Protein AF-A0A3D4MJE8-F1 (afdb_monomer_lite)

Sequence (72 aa):
MIKRNIEGIFENTIKHYPIALLIGPRAIGKYTLLYNAFVNKGYFYVSLDDSLELSAAIIDPKTFLEMHLLPL

pLDDT: mean 88.62, std 6.95, range [57.44, 97.38]

Secondary structure (DSSP, 8-state):
-PPPTHHHHHHHHHHHSS-------TTS-HHHHHHHHTGGGT-----TTSHHHHHHHHH-HHHHHHHS-S--

Radius of gyration: 13.06 Å; chains: 1; bounding box: 29×26×31 Å

Foldseek 3Di:
DDDDPCLVVQVVVVVVDVDDDDDDDPPPCPVVSCVPPPVVVVDDDDDCVDVVLVCCCPVPVPVSCVVDDPPD

Structure (mmCIF, N/CA/C/O backbone):
data_AF-A0A3D4MJE8-F1
#
_entry.id   AF-A0A3D4MJE8-F1
#
loop_
_atom_site.group_PDB
_atom_site.id
_atom_site.type_symbol
_atom_site.label_atom_id
_atom_site.label_alt_id
_atom_site.label_comp_id
_atom_site.label_asym_id
_atom_site.label_entity_id
_atom_site.label_seq_id
_atom_site.pdbx_PDB_ins_code
_atom_site.Cartn_x
_atom_site.Cartn_y
_atom_site.Cartn_z
_atom_site.occupancy
_atom_site.B_iso_or_equiv
_atom_site.auth_seq_id
_atom_site.auth_comp_id
_atom_site.auth_asym_id
_atom_site.auth_atom_id
_atom_site.pdbx_PDB_model_num
ATOM 1 N N . MET A 1 1 ? -7.458 6.579 18.139 1.00 63.88 1 MET A N 1
ATOM 2 C CA . MET A 1 1 ? -7.210 6.741 16.687 1.00 63.88 1 MET A CA 1
ATOM 3 C C . MET A 1 1 ? -8.480 7.297 16.053 1.00 63.88 1 MET A C 1
ATOM 5 O O . MET A 1 1 ? -9.554 6.872 16.458 1.00 63.88 1 MET A O 1
ATOM 9 N N . ILE A 1 2 ? -8.384 8.287 15.159 1.00 78.94 2 ILE A N 1
ATOM 10 C CA . ILE A 1 2 ? -9.563 8.908 14.526 1.00 78.94 2 ILE A CA 1
ATOM 11 C C . ILE A 1 2 ? -10.023 8.011 13.377 1.00 78.94 2 ILE A C 1
ATOM 13 O O . ILE A 1 2 ? -9.240 7.766 12.463 1.00 78.94 2 ILE A O 1
ATOM 17 N N . LYS A 1 3 ? -11.278 7.552 13.425 1.00 80.00 3 LYS A N 1
ATOM 18 C CA . LYS A 1 3 ? -11.894 6.767 12.350 1.00 80.00 3 LYS A CA 1
ATOM 19 C C . LYS A 1 3 ? -12.161 7.675 11.152 1.00 80.00 3 LYS A C 1
ATOM 21 O O . LYS A 1 3 ? -12.920 8.636 11.273 1.00 80.00 3 LYS A O 1
ATOM 26 N N . ARG A 1 4 ? -11.539 7.401 10.004 1.00 86.06 4 ARG A N 1
ATOM 27 C CA . ARG A 1 4 ? -11.774 8.172 8.774 1.00 86.06 4 ARG A CA 1
ATOM 28 C C . ARG A 1 4 ? -12.957 7.618 7.993 1.00 86.06 4 ARG A C 1
ATOM 30 O O . ARG A 1 4 ? -13.086 6.411 7.827 1.00 86.06 4 ARG A O 1
ATOM 37 N N . ASN A 1 5 ? -13.762 8.506 7.409 1.00 88.94 5 ASN A N 1
ATOM 38 C CA . ASN A 1 5 ? -14.926 8.112 6.604 1.00 88.94 5 ASN A CA 1
ATOM 39 C C . ASN A 1 5 ? -14.563 7.200 5.418 1.00 88.94 5 ASN A C 1
ATOM 41 O O . ASN A 1 5 ? -15.346 6.330 5.051 1.00 88.94 5 ASN A O 1
ATOM 45 N N . ILE A 1 6 ? -13.365 7.365 4.845 1.00 91.06 6 ILE A N 1
ATOM 46 C CA . ILE A 1 6 ? -12.889 6.555 3.715 1.00 91.06 6 ILE A CA 1
ATOM 47 C C . ILE A 1 6 ? -12.532 5.110 4.101 1.00 91.06 6 ILE A C 1
ATOM 49 O O . ILE A 1 6 ? -12.446 4.267 3.215 1.00 91.06 6 ILE A O 1
ATOM 53 N N . GLU A 1 7 ? -12.354 4.787 5.389 1.00 89.62 7 GLU A N 1
ATOM 54 C CA . GLU A 1 7 ? -11.912 3.450 5.827 1.00 89.62 7 GLU A CA 1
ATOM 55 C C . GLU A 1 7 ? -12.835 2.336 5.346 1.00 89.62 7 GLU A C 1
ATOM 57 O O . GLU A 1 7 ? -12.350 1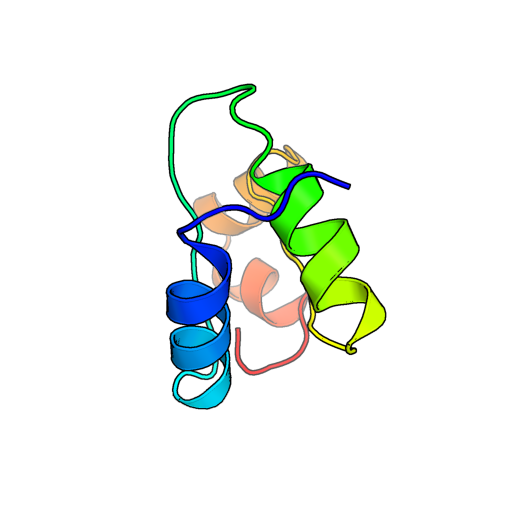.347 4.809 1.00 89.62 7 GLU A O 1
ATOM 62 N N . GLY A 1 8 ? -14.154 2.507 5.486 1.00 90.69 8 GLY A N 1
ATOM 63 C CA . GLY A 1 8 ? -15.118 1.484 5.068 1.00 90.69 8 GLY A CA 1
ATOM 64 C C . GLY A 1 8 ? -15.126 1.268 3.554 1.00 90.69 8 GLY A C 1
ATOM 65 O O . GLY A 1 8 ? -15.212 0.134 3.092 1.00 90.69 8 GLY A O 1
ATOM 66 N N . ILE A 1 9 ? -14.973 2.350 2.783 1.00 92.56 9 ILE A N 1
ATOM 67 C CA . ILE A 1 9 ? -14.866 2.277 1.321 1.00 92.56 9 ILE A CA 1
ATOM 68 C C . ILE A 1 9 ? -13.577 1.546 0.943 1.00 92.56 9 ILE A C 1
ATOM 70 O O . ILE A 1 9 ? -13.618 0.611 0.153 1.00 92.56 9 ILE A O 1
ATOM 74 N N . PHE A 1 10 ? -12.447 1.926 1.543 1.00 92.44 10 PHE A N 1
ATOM 75 C CA . PHE A 1 10 ? -11.148 1.338 1.228 1.00 92.44 10 PHE A CA 1
ATOM 76 C C . PHE A 1 10 ? -11.063 -0.139 1.635 1.00 92.44 10 PHE A C 1
ATOM 78 O O . PHE A 1 10 ? -10.545 -0.958 0.881 1.00 92.44 10 PHE A O 1
ATOM 85 N N . GLU A 1 11 ? -11.632 -0.501 2.787 1.00 91.06 11 GLU A N 1
ATOM 86 C CA . GLU A 1 11 ? -11.736 -1.893 3.229 1.00 91.06 11 GLU A CA 1
ATOM 87 C C . GLU A 1 11 ? -12.615 -2.728 2.297 1.00 91.06 11 GLU A C 1
ATOM 89 O O . GLU A 1 11 ? -12.310 -3.893 2.053 1.00 91.06 11 GLU A O 1
ATOM 94 N N . ASN A 1 12 ? -13.682 -2.152 1.742 1.00 92.75 12 ASN A N 1
ATOM 95 C CA . ASN A 1 12 ? -14.467 -2.842 0.729 1.00 92.75 12 ASN A CA 1
ATOM 96 C C . ASN A 1 12 ? -13.683 -2.998 -0.583 1.00 92.75 12 ASN A C 1
ATOM 98 O O . ASN A 1 12 ? -13.699 -4.075 -1.170 1.00 92.75 12 ASN A O 1
ATOM 102 N N . THR A 1 13 ? -12.959 -1.967 -1.021 1.00 93.50 13 THR A N 1
ATOM 103 C CA . THR A 1 13 ? -12.133 -2.011 -2.238 1.00 93.50 13 THR A CA 1
ATOM 104 C C . THR A 1 13 ? -11.068 -3.103 -2.150 1.00 93.50 13 THR A C 1
ATOM 106 O O . THR A 1 13 ? -11.016 -3.973 -3.013 1.00 93.50 13 THR A O 1
ATOM 109 N N . ILE A 1 14 ? -10.263 -3.128 -1.086 1.00 90.75 14 ILE A N 1
ATOM 110 C CA . ILE A 1 14 ? -9.140 -4.073 -0.969 1.00 90.75 14 ILE A CA 1
ATOM 111 C C . ILE A 1 14 ? -9.583 -5.540 -0.807 1.00 90.75 14 ILE A C 1
ATOM 113 O O . ILE A 1 14 ? -8.803 -6.451 -1.045 1.00 90.75 14 ILE A O 1
ATOM 117 N N . LYS A 1 15 ? -10.846 -5.787 -0.428 1.00 90.69 15 LYS A N 1
ATOM 118 C CA . LYS A 1 15 ? -11.437 -7.138 -0.396 1.00 90.69 15 LYS A CA 1
ATOM 119 C C . LYS A 1 15 ? -11.812 -7.671 -1.779 1.00 90.69 15 LYS A C 1
ATOM 121 O O . LYS A 1 15 ? -11.897 -8.882 -1.946 1.00 90.69 15 LYS A O 1
ATOM 126 N N . HIS A 1 16 ? -12.093 -6.785 -2.734 1.00 93.12 16 HIS A N 1
ATOM 127 C CA . HIS A 1 16 ? -12.584 -7.158 -4.066 1.00 93.12 16 HIS A CA 1
ATOM 128 C C . HIS A 1 16 ? -11.515 -7.037 -5.151 1.00 93.12 16 HIS A C 1
ATOM 130 O O . HIS A 1 16 ? -11.634 -7.681 -6.191 1.00 93.12 16 HIS A O 1
ATOM 136 N N . TYR A 1 17 ? -10.487 -6.223 -4.918 1.00 91.81 17 TYR A N 1
ATOM 137 C CA . TYR A 1 17 ? -9.414 -5.990 -5.872 1.00 91.81 17 TYR A CA 1
ATOM 138 C C . TYR A 1 17 ? -8.078 -6.459 -5.300 1.00 91.81 17 TYR A C 1
ATOM 140 O O . TYR A 1 17 ? -7.810 -6.206 -4.126 1.00 91.81 17 TYR A O 1
ATOM 148 N N . PRO A 1 18 ? -7.220 -7.087 -6.126 1.00 87.88 18 PRO A N 1
ATOM 149 C CA . PRO A 1 18 ? -5.894 -7.527 -5.695 1.00 87.88 18 PRO A CA 1
ATOM 150 C C . PRO A 1 18 ? -5.027 -6.361 -5.201 1.00 87.88 18 PRO A C 1
ATOM 152 O O . PRO A 1 18 ? -4.220 -6.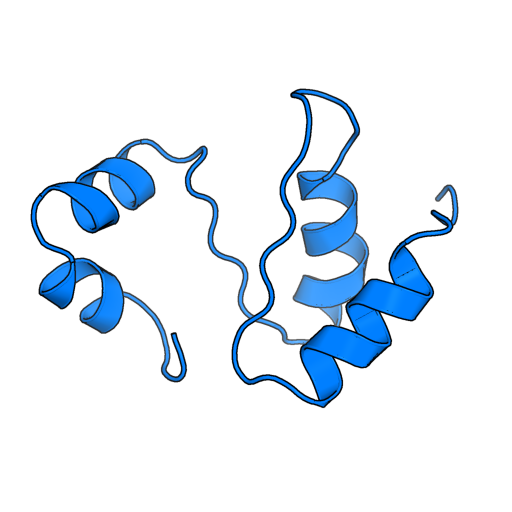530 -4.294 1.00 87.88 18 PRO A O 1
ATOM 155 N N . ILE A 1 19 ? -5.228 -5.174 -5.781 1.00 90.00 19 ILE A N 1
ATOM 156 C CA . ILE A 1 19 ? -4.458 -3.962 -5.510 1.00 90.00 19 ILE A CA 1
ATOM 157 C C . ILE A 1 19 ? -5.437 -2.804 -5.317 1.00 90.00 19 ILE A C 1
ATOM 159 O O . ILE A 1 19 ? -6.374 -2.631 -6.099 1.00 90.00 19 ILE A O 1
ATOM 163 N N . ALA A 1 20 ? -5.203 -1.984 -4.294 1.00 92.19 20 ALA A N 1
ATOM 164 C CA . ALA A 1 20 ? -5.962 -0.767 -4.033 1.00 92.19 20 ALA A CA 1
ATOM 165 C C . ALA A 1 20 ? -5.010 0.410 -3.794 1.00 92.19 20 ALA A C 1
ATOM 167 O O . ALA A 1 20 ? -4.104 0.333 -2.966 1.00 92.19 20 ALA A O 1
ATOM 168 N N . LEU A 1 21 ? -5.241 1.523 -4.492 1.00 92.44 21 LEU A N 1
ATOM 169 C CA . LEU A 1 21 ? -4.412 2.723 -4.403 1.00 92.44 21 LEU A CA 1
ATOM 170 C C . LEU A 1 21 ? -5.131 3.830 -3.619 1.00 92.44 21 LEU A C 1
ATOM 172 O O . LEU A 1 21 ? -6.274 4.173 -3.920 1.00 92.44 21 LEU A O 1
ATOM 176 N N . LEU A 1 22 ? -4.443 4.432 -2.643 1.00 92.06 22 LEU A N 1
ATOM 177 C CA . LEU A 1 22 ? -4.925 5.607 -1.910 1.00 92.06 22 LEU A CA 1
ATOM 178 C C . LEU A 1 22 ? -4.106 6.849 -2.277 1.00 92.06 22 LEU A C 1
ATOM 180 O O . LEU A 1 22 ? -2.980 7.024 -1.811 1.00 92.06 22 LEU A O 1
ATOM 184 N N . ILE A 1 23 ? -4.703 7.753 -3.050 1.00 91.69 23 ILE A N 1
ATOM 185 C CA . ILE A 1 23 ? -4.098 9.039 -3.427 1.00 91.69 23 ILE A CA 1
ATOM 186 C C . ILE A 1 23 ? -4.731 10.217 -2.681 1.00 91.69 23 ILE A C 1
ATOM 188 O O . ILE A 1 23 ? -5.830 10.125 -2.139 1.00 91.69 23 ILE A O 1
ATOM 192 N N . GLY A 1 24 ? -4.025 11.347 -2.646 1.00 90.69 24 GLY A N 1
ATOM 193 C CA . GLY A 1 24 ? -4.528 12.604 -2.088 1.00 90.69 24 GLY A CA 1
ATOM 194 C C . GLY A 1 24 ? -3.406 13.547 -1.639 1.00 90.69 24 GLY A C 1
ATOM 195 O O . GLY A 1 24 ? -2.234 13.159 -1.678 1.00 90.69 24 GLY A O 1
ATOM 196 N N . PRO A 1 25 ? -3.735 14.765 -1.169 1.00 91.25 25 PRO A N 1
ATOM 197 C CA . PRO A 1 25 ? -2.751 15.756 -0.725 1.00 91.25 25 PRO A CA 1
ATOM 198 C C . PRO A 1 25 ? -1.745 15.242 0.321 1.00 91.25 25 PRO A C 1
ATOM 200 O O . PRO A 1 25 ? -2.017 14.300 1.078 1.00 91.25 25 PRO A O 1
ATOM 203 N N . ARG A 1 26 ? -0.553 15.851 0.376 1.00 87.38 26 ARG A N 1
ATOM 204 C CA . ARG A 1 26 ? 0.456 15.553 1.413 1.00 87.38 26 ARG A CA 1
ATOM 205 C C . ARG A 1 26 ? -0.097 15.869 2.812 1.00 87.38 26 ARG A C 1
ATOM 207 O O . ARG A 1 26 ? -0.971 16.713 2.962 1.00 87.38 26 ARG A O 1
ATOM 214 N N . ALA A 1 27 ? 0.393 15.151 3.824 1.00 87.12 27 ALA A N 1
ATOM 215 C CA . ALA A 1 27 ? 0.061 15.348 5.244 1.00 87.12 27 ALA A CA 1
ATOM 216 C C . ALA A 1 27 ? -1.415 15.160 5.679 1.00 87.12 27 ALA A C 1
ATOM 218 O O . ALA A 1 27 ? -1.736 15.396 6.837 1.00 87.12 27 ALA A O 1
ATOM 219 N N . ILE A 1 28 ? -2.306 14.617 4.837 1.00 90.69 28 ILE A N 1
ATOM 220 C CA . ILE A 1 28 ? -3.680 14.243 5.261 1.00 90.69 28 ILE A CA 1
ATOM 221 C C . ILE A 1 28 ? -3.741 12.909 6.039 1.00 90.69 28 ILE A C 1
ATOM 223 O O . ILE A 1 28 ? -4.806 12.451 6.453 1.00 90.69 28 ILE A O 1
ATOM 227 N N . GLY A 1 29 ? -2.582 12.262 6.213 1.00 89.00 29 GLY A N 1
ATOM 228 C CA . GLY A 1 29 ? -2.402 11.021 6.966 1.00 89.00 29 GLY A CA 1
ATOM 229 C C . GLY A 1 29 ? -2.789 9.737 6.224 1.00 89.00 29 GLY A C 1
ATOM 230 O O . GLY A 1 29 ? -3.238 8.784 6.860 1.00 89.00 29 GLY A O 1
ATOM 231 N N . LYS A 1 30 ? -2.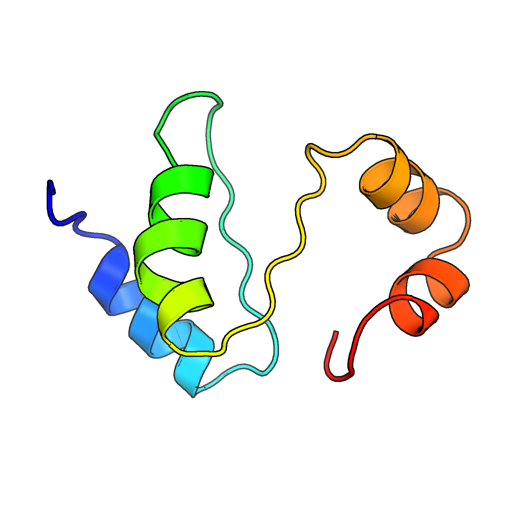590 9.694 4.898 1.00 91.50 30 LYS A N 1
ATOM 232 C CA . LYS A 1 30 ? -2.754 8.485 4.061 1.00 91.50 30 LYS A CA 1
ATOM 233 C C . LYS A 1 30 ? -1.909 7.314 4.575 1.00 91.50 30 LYS A C 1
ATOM 235 O O . LYS A 1 30 ? -2.462 6.258 4.853 1.00 91.50 30 LYS A O 1
ATOM 240 N N . TYR A 1 31 ? -0.611 7.552 4.805 1.00 89.50 31 TYR A N 1
ATOM 241 C CA . TYR A 1 31 ? 0.315 6.581 5.400 1.00 89.50 31 TYR A CA 1
ATOM 242 C C . TYR A 1 31 ? -0.232 6.020 6.716 1.00 89.50 31 TYR A C 1
ATOM 244 O O . TYR A 1 31 ? -0.367 4.815 6.875 1.00 89.50 31 TYR A O 1
ATOM 252 N N . THR A 1 32 ? -0.656 6.904 7.625 1.00 89.62 32 THR A N 1
ATOM 253 C CA . THR A 1 32 ? -1.229 6.508 8.916 1.00 89.62 32 THR A CA 1
ATOM 254 C C . THR A 1 32 ? -2.471 5.631 8.760 1.00 89.62 32 THR A C 1
ATOM 256 O O . THR A 1 32 ? -2.694 4.760 9.593 1.00 89.62 32 THR A O 1
ATOM 259 N N . LEU A 1 33 ? -3.286 5.850 7.718 1.00 89.38 33 LEU A N 1
ATOM 260 C CA . LEU A 1 33 ? -4.443 4.998 7.441 1.00 89.38 33 LEU A CA 1
ATOM 261 C C . LEU A 1 33 ? -3.999 3.594 7.039 1.00 89.38 33 LEU A C 1
ATOM 263 O O . LEU A 1 33 ? -4.409 2.622 7.662 1.00 89.38 33 LEU A O 1
ATOM 267 N N . LEU A 1 34 ? -3.168 3.507 6.000 1.00 89.81 34 LEU A N 1
ATOM 268 C CA . LEU A 1 34 ? -2.777 2.239 5.392 1.00 89.81 34 LEU A CA 1
ATOM 269 C C . LEU A 1 34 ? -1.938 1.399 6.353 1.00 89.81 34 LEU A C 1
ATOM 271 O O . LEU A 1 34 ? -2.248 0.232 6.586 1.00 89.81 34 LEU A O 1
ATOM 275 N N . TYR A 1 35 ? -0.949 2.019 6.992 1.00 87.88 35 TYR A N 1
ATOM 276 C CA . TYR A 1 35 ? -0.062 1.338 7.922 1.00 87.88 35 TYR A CA 1
ATOM 277 C C . TYR A 1 35 ? -0.826 0.792 9.136 1.00 87.88 35 TYR A C 1
ATOM 279 O O . TYR A 1 35 ? -0.786 -0.399 9.427 1.00 87.88 35 TYR A O 1
ATOM 287 N N . ASN A 1 36 ? -1.615 1.628 9.816 1.00 85.50 36 ASN A N 1
ATOM 288 C CA . ASN A 1 36 ? -2.254 1.196 11.060 1.00 85.50 36 ASN A CA 1
ATOM 289 C C . ASN A 1 36 ? -3.467 0.286 10.832 1.00 85.50 36 ASN A C 1
ATOM 291 O O . ASN A 1 36 ? -3.707 -0.610 11.643 1.00 85.50 36 ASN A O 1
ATOM 295 N N . ALA A 1 37 ? -4.249 0.528 9.774 1.00 83.50 37 ALA A N 1
ATOM 296 C CA . ALA A 1 37 ? -5.512 -0.177 9.563 1.00 83.50 37 ALA A CA 1
ATOM 297 C C . ALA A 1 37 ? -5.382 -1.436 8.695 1.00 83.50 37 ALA A C 1
ATOM 299 O O . ALA A 1 37 ? -6.253 -2.302 8.793 1.00 83.50 37 ALA A O 1
ATOM 300 N N . PHE A 1 38 ? -4.332 -1.555 7.870 1.00 86.19 38 PHE A N 1
ATOM 301 C CA . PHE A 1 38 ? -4.220 -2.631 6.879 1.00 86.19 38 PHE A CA 1
ATOM 302 C C . PHE A 1 38 ? -2.933 -3.453 6.993 1.00 86.19 38 PHE A C 1
ATOM 304 O O . PHE A 1 38 ? -3.019 -4.674 6.901 1.00 86.19 38 PHE A O 1
ATOM 311 N N . VAL A 1 39 ? -1.772 -2.863 7.302 1.00 86.44 39 VAL A N 1
ATOM 312 C CA . VAL A 1 39 ? -0.537 -3.665 7.479 1.00 86.44 39 VAL A CA 1
ATOM 313 C C . VAL A 1 39 ? -0.691 -4.662 8.633 1.00 86.44 39 VAL A C 1
ATOM 315 O O . VAL A 1 39 ? -0.404 -5.844 8.477 1.00 86.44 39 VAL A O 1
ATOM 318 N N . ASN A 1 40 ? -1.292 -4.238 9.751 1.00 83.69 40 ASN A N 1
ATOM 319 C CA . ASN A 1 40 ? -1.615 -5.130 10.876 1.00 83.69 40 ASN A CA 1
ATOM 320 C C . ASN A 1 40 ? -2.633 -6.237 10.533 1.00 83.69 40 ASN A C 1
ATOM 322 O O . ASN A 1 40 ? -2.784 -7.187 11.295 1.00 83.69 40 ASN A O 1
ATOM 326 N N . LYS A 1 41 ? -3.352 -6.117 9.409 1.00 86.44 41 LYS A N 1
ATOM 327 C CA . LYS A 1 41 ? -4.287 -7.132 8.897 1.00 86.44 41 LYS A CA 1
ATOM 328 C C . LYS A 1 41 ? -3.639 -8.057 7.853 1.00 86.44 41 LYS A C 1
ATOM 330 O O . LYS A 1 41 ? -4.347 -8.862 7.257 1.00 86.44 41 LYS A O 1
ATOM 335 N N . GLY A 1 42 ? -2.327 -7.946 7.627 1.00 87.12 42 GLY A N 1
ATOM 336 C CA . GLY A 1 42 ? -1.576 -8.785 6.689 1.00 87.12 42 GLY A CA 1
ATOM 337 C C . GLY A 1 42 ? -1.565 -8.287 5.242 1.00 87.12 42 GLY A C 1
ATOM 338 O O . GLY A 1 42 ? -1.134 -9.026 4.363 1.00 87.12 42 GLY A O 1
ATOM 339 N N . TYR A 1 43 ? -2.026 -7.060 4.976 1.00 88.19 43 TYR A N 1
ATOM 340 C CA . TYR A 1 43 ? -1.917 -6.471 3.640 1.00 88.19 43 TYR A CA 1
ATOM 341 C C . TYR A 1 43 ? -0.510 -5.920 3.396 1.00 88.19 43 TYR A C 1
ATOM 343 O O . TYR A 1 43 ? 0.072 -5.269 4.268 1.00 88.19 43 TYR A O 1
ATOM 351 N N . PHE A 1 44 ? 0.000 -6.127 2.181 1.00 88.88 44 PHE A N 1
ATOM 352 C CA . PHE A 1 44 ? 1.246 -5.519 1.727 1.00 88.88 44 PHE A CA 1
ATOM 353 C C . PHE A 1 44 ? 1.042 -4.035 1.422 1.00 88.88 44 PHE A C 1
ATOM 355 O O . PHE A 1 44 ? 0.012 -3.620 0.889 1.00 88.88 44 PHE A O 1
ATOM 362 N N . TYR A 1 45 ? 2.031 -3.230 1.795 1.00 89.81 45 TYR A N 1
ATOM 363 C CA . TYR A 1 45 ? 2.016 -1.786 1.621 1.00 89.81 45 TYR A CA 1
ATOM 364 C C . TYR A 1 45 ? 3.230 -1.361 0.804 1.00 89.81 45 TYR A C 1
ATOM 366 O O . TYR A 1 45 ? 4.359 -1.643 1.197 1.00 89.81 45 TYR A O 1
ATOM 374 N N . VAL A 1 46 ? 2.980 -0.640 -0.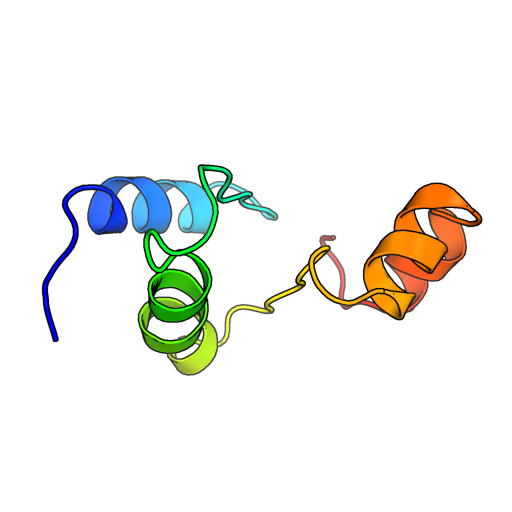288 1.00 90.88 46 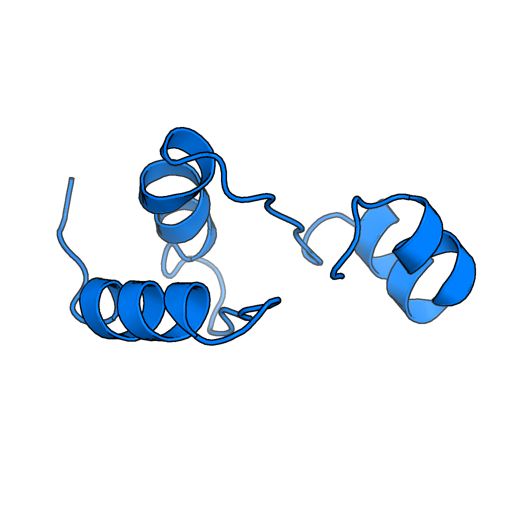VAL A N 1
ATOM 375 C CA . VAL A 1 46 ? 4.009 -0.012 -1.122 1.00 90.88 46 VAL A CA 1
ATOM 376 C C . VAL A 1 46 ? 3.758 1.490 -1.158 1.00 90.88 46 VAL A C 1
ATOM 378 O O . VAL A 1 46 ? 2.614 1.941 -1.260 1.00 90.88 46 VAL A O 1
ATOM 381 N N . SER A 1 47 ? 4.830 2.274 -1.051 1.00 90.50 47 SER A N 1
ATOM 382 C CA . SER A 1 47 ? 4.771 3.732 -0.985 1.00 90.50 47 SER A CA 1
ATOM 383 C C . SER A 1 47 ? 5.653 4.356 -2.050 1.00 90.50 47 SER A C 1
ATOM 385 O O . SER A 1 47 ? 6.869 4.334 -1.928 1.00 90.50 47 SER A O 1
ATOM 387 N N . LEU A 1 48 ? 5.047 5.027 -3.026 1.00 91.19 48 LEU A N 1
ATOM 388 C CA . LEU A 1 48 ? 5.787 5.819 -4.017 1.00 91.19 48 LEU A CA 1
ATOM 389 C C . LEU A 1 48 ? 6.313 7.159 -3.459 1.00 91.19 48 LEU A C 1
ATOM 391 O O . LEU A 1 48 ? 6.882 7.956 -4.198 1.00 91.19 48 LEU A O 1
ATOM 395 N N . ASP A 1 49 ? 6.113 7.424 -2.161 1.00 88.94 49 ASP A N 1
ATOM 396 C CA . ASP A 1 49 ? 6.848 8.478 -1.448 1.00 88.94 49 ASP A CA 1
ATOM 397 C C . ASP A 1 49 ? 8.300 8.043 -1.132 1.00 88.94 49 ASP A C 1
ATOM 399 O O . ASP A 1 49 ? 9.136 8.901 -0.847 1.00 88.94 49 ASP A O 1
ATOM 403 N N . ASP A 1 50 ? 8.613 6.739 -1.181 1.00 90.69 50 ASP A N 1
ATOM 404 C CA . ASP A 1 50 ? 9.990 6.240 -1.123 1.00 90.69 50 ASP A CA 1
ATOM 405 C C . ASP A 1 50 ? 10.666 6.445 -2.488 1.00 90.69 50 ASP A C 1
ATOM 407 O O . ASP A 1 50 ? 10.128 6.075 -3.534 1.00 90.69 50 ASP A O 1
ATOM 411 N N . SER A 1 51 ? 11.844 7.074 -2.496 1.00 92.75 51 SER A N 1
ATOM 412 C CA . SER A 1 51 ? 12.519 7.439 -3.742 1.00 92.75 51 SER A CA 1
ATOM 413 C C . SER A 1 51 ? 13.036 6.235 -4.529 1.00 92.75 51 SER A C 1
ATOM 415 O O . SER A 1 51 ? 13.134 6.325 -5.752 1.00 92.75 51 SER A O 1
ATOM 417 N N . LEU A 1 52 ? 13.380 5.131 -3.858 1.00 91.88 52 LEU A N 1
ATOM 418 C CA . LEU A 1 52 ? 13.807 3.896 -4.515 1.00 91.88 52 LEU A CA 1
ATOM 419 C C . LEU A 1 52 ? 12.604 3.203 -5.154 1.00 91.88 52 LEU A C 1
ATOM 421 O O . LEU A 1 52 ? 12.679 2.851 -6.329 1.00 91.88 52 LEU A O 1
ATOM 425 N N . GLU A 1 53 ? 11.486 3.104 -4.430 1.00 93.69 53 GLU A N 1
ATOM 426 C CA . GLU A 1 53 ? 10.224 2.563 -4.962 1.00 93.69 53 GLU A CA 1
ATOM 427 C C . GLU A 1 53 ? 9.745 3.357 -6.181 1.00 93.69 53 GLU A C 1
ATOM 429 O O . GLU A 1 53 ? 9.450 2.789 -7.233 1.00 93.69 53 GLU A O 1
ATOM 434 N N . LEU A 1 54 ? 9.728 4.691 -6.075 1.00 94.12 54 LEU A N 1
ATOM 435 C CA . LEU A 1 54 ? 9.338 5.575 -7.172 1.00 94.12 54 LEU A CA 1
ATOM 436 C C . LEU A 1 54 ? 10.271 5.437 -8.379 1.00 94.12 54 LEU A C 1
ATOM 438 O O . LEU A 1 54 ? 9.809 5.371 -9.517 1.00 94.12 54 LEU A O 1
ATOM 442 N N . SER A 1 55 ? 11.583 5.400 -8.137 1.00 95.31 55 SER A N 1
ATOM 443 C CA . SER A 1 55 ? 12.577 5.249 -9.197 1.00 95.31 55 SER A CA 1
ATOM 444 C C . SER A 1 55 ? 12.426 3.909 -9.912 1.00 95.31 55 SER A C 1
ATOM 446 O O . SER A 1 55 ? 12.453 3.881 -11.140 1.00 95.31 55 SER A O 1
ATOM 448 N N . ALA A 1 56 ? 12.246 2.811 -9.176 1.00 94.38 56 ALA A N 1
ATOM 449 C CA . ALA A 1 56 ? 12.037 1.494 -9.765 1.00 94.38 56 ALA A CA 1
ATOM 450 C C . ALA A 1 56 ? 10.746 1.463 -10.591 1.00 94.38 56 ALA A C 1
ATOM 452 O O . ALA A 1 56 ? 10.779 1.065 -11.751 1.00 94.38 56 ALA A O 1
ATOM 453 N N . ALA A 1 57 ? 9.641 1.979 -10.046 1.00 93.94 57 ALA A N 1
ATOM 454 C CA . ALA A 1 57 ? 8.356 2.024 -10.739 1.00 93.94 57 ALA A CA 1
ATOM 455 C C . ALA A 1 57 ? 8.392 2.829 -12.054 1.00 93.94 57 ALA A C 1
ATOM 457 O O . ALA A 1 57 ? 7.652 2.506 -12.980 1.00 93.94 57 ALA A O 1
ATOM 458 N N . ILE A 1 58 ? 9.224 3.876 -12.148 1.00 96.75 58 ILE A N 1
ATOM 459 C CA . ILE A 1 58 ? 9.334 4.728 -13.347 1.00 96.75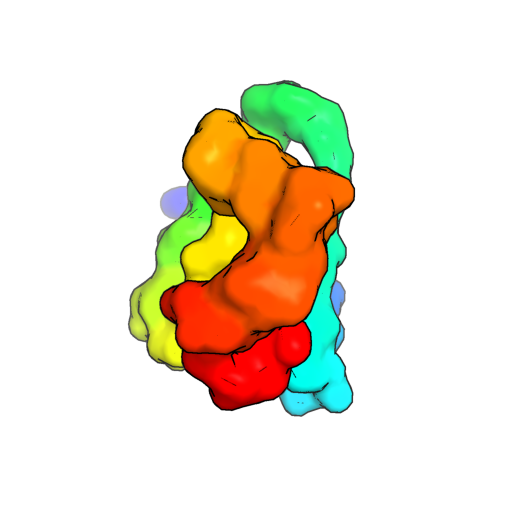 58 ILE A CA 1
ATOM 460 C C . ILE A 1 58 ? 10.357 4.186 -14.352 1.00 96.75 58 ILE A C 1
ATOM 462 O O . ILE A 1 58 ? 10.094 4.196 -15.553 1.00 96.75 58 ILE A O 1
ATOM 466 N N . ILE A 1 59 ? 11.540 3.781 -13.883 1.00 97.38 59 ILE A N 1
ATOM 467 C CA . ILE A 1 59 ? 12.684 3.458 -14.750 1.00 97.38 59 ILE A CA 1
ATOM 468 C C . ILE A 1 59 ? 12.616 2.010 -15.240 1.00 97.38 59 ILE A C 1
ATOM 470 O O . ILE A 1 59 ? 12.887 1.757 -16.413 1.00 97.38 59 ILE A O 1
ATOM 474 N N . ASP A 1 60 ? 12.246 1.072 -14.365 1.00 94.38 60 ASP A N 1
ATOM 475 C CA . ASP A 1 60 ? 12.116 -0.349 -14.692 1.00 94.38 60 ASP A CA 1
ATOM 476 C C . ASP A 1 60 ? 10.899 -0.970 -13.976 1.00 94.38 60 ASP A C 1
ATOM 478 O O . ASP A 1 60 ? 11.035 -1.635 -12.939 1.00 94.38 60 ASP A O 1
ATOM 482 N N . PRO A 1 61 ? 9.689 -0.780 -14.539 1.00 92.81 61 PRO A N 1
ATOM 483 C CA . PRO A 1 61 ? 8.454 -1.299 -13.959 1.00 92.81 61 PRO A CA 1
ATOM 484 C C . PRO A 1 61 ? 8.462 -2.819 -13.778 1.00 92.81 61 PRO A C 1
ATOM 486 O O . PRO A 1 61 ? 7.790 -3.333 -12.890 1.00 92.81 61 PRO A O 1
ATOM 489 N N . LYS A 1 62 ? 9.212 -3.554 -14.609 1.00 92.12 62 LYS A N 1
ATOM 490 C CA . LYS A 1 62 ? 9.299 -5.009 -14.497 1.00 92.12 62 LYS A CA 1
ATOM 491 C C . LYS A 1 62 ? 10.025 -5.390 -13.211 1.00 92.12 62 LYS A C 1
ATOM 493 O O . LYS A 1 62 ? 9.484 -6.166 -12.429 1.00 92.12 62 LYS A O 1
ATOM 498 N N . THR A 1 63 ? 11.200 -4.808 -12.976 1.00 90.12 63 THR A N 1
ATOM 499 C CA . THR A 1 63 ? 11.939 -5.019 -11.725 1.00 90.12 63 THR A CA 1
ATOM 500 C C . THR A 1 63 ? 11.108 -4.574 -10.522 1.00 90.12 63 THR A C 1
ATOM 502 O O . THR A 1 63 ? 11.061 -5.290 -9.529 1.00 90.12 63 THR A O 1
ATOM 505 N N . PHE A 1 64 ? 10.382 -3.453 -10.612 1.00 92.62 64 PHE A N 1
ATOM 506 C CA . PHE A 1 64 ? 9.454 -3.031 -9.555 1.00 92.62 64 PHE A CA 1
ATOM 507 C C . PHE A 1 64 ? 8.432 -4.114 -9.194 1.00 92.62 64 PHE A C 1
ATOM 509 O O . PHE A 1 64 ? 8.269 -4.424 -8.018 1.00 92.62 64 PHE A O 1
ATOM 516 N N . LEU A 1 65 ? 7.795 -4.738 -10.185 1.00 90.75 65 LEU A N 1
ATOM 517 C CA . LEU A 1 65 ? 6.847 -5.826 -9.935 1.00 90.75 65 LEU A CA 1
ATOM 518 C C . LEU A 1 65 ? 7.523 -7.081 -9.362 1.00 90.75 65 LEU A C 1
ATOM 520 O O . LEU A 1 65 ? 6.930 -7.757 -8.531 1.00 90.75 65 LEU A O 1
ATOM 524 N N . GLU A 1 66 ? 8.760 -7.388 -9.763 1.00 89.88 66 GLU A N 1
ATOM 525 C CA . GLU A 1 66 ? 9.529 -8.531 -9.242 1.00 89.88 66 GLU A CA 1
ATOM 526 C C . GLU A 1 66 ? 10.024 -8.326 -7.797 1.00 89.88 66 GLU A C 1
ATOM 528 O O . GLU A 1 66 ? 10.225 -9.304 -7.075 1.00 89.88 66 GLU A O 1
ATOM 533 N N . MET A 1 67 ? 10.206 -7.076 -7.356 1.00 89.88 67 MET A N 1
ATOM 534 C CA . MET A 1 67 ? 10.595 -6.747 -5.976 1.00 89.88 67 MET A CA 1
ATOM 535 C C . MET A 1 67 ? 9.468 -6.965 -4.962 1.00 89.88 67 MET A C 1
ATOM 537 O O . MET A 1 67 ? 9.740 -7.078 -3.764 1.00 89.88 67 MET A O 1
ATOM 541 N N . HIS A 1 68 ? 8.218 -7.031 -5.422 1.00 89.81 68 HIS A N 1
ATOM 542 C CA . HIS A 1 68 ? 7.051 -7.130 -4.559 1.00 89.81 68 HIS A CA 1
ATOM 543 C C . HIS A 1 68 ? 6.297 -8.448 -4.740 1.00 89.81 68 HIS A C 1
ATOM 545 O O . HIS A 1 68 ? 6.353 -9.105 -5.777 1.00 89.81 68 HIS A O 1
ATOM 551 N N . LEU A 1 69 ? 5.568 -8.858 -3.701 1.00 79.06 69 LEU A N 1
ATOM 552 C CA . LEU A 1 69 ? 4.750 -10.065 -3.768 1.00 79.06 69 LEU A CA 1
ATOM 553 C C . LEU A 1 69 ? 3.540 -9.835 -4.678 1.00 79.06 69 LEU A C 1
ATOM 555 O O . LEU A 1 69 ? 2.782 -8.884 -4.492 1.00 79.06 69 LEU A O 1
ATOM 559 N N . LEU A 1 70 ? 3.343 -10.749 -5.631 1.00 71.75 70 LEU A N 1
ATOM 560 C CA . LEU A 1 70 ? 2.147 -10.780 -6.465 1.00 71.75 70 LEU A CA 1
ATOM 561 C C . LEU A 1 70 ? 0.888 -10.995 -5.598 1.00 71.75 70 LEU A C 1
ATOM 563 O O . LEU A 1 70 ? 0.940 -11.761 -4.630 1.00 71.75 70 LEU A O 1
ATOM 567 N N . PRO A 1 71 ? -0.269 -10.424 -5.973 1.00 63.88 71 PRO A N 1
ATOM 568 C CA . PRO A 1 71 ? -0.500 -9.575 -7.139 1.00 63.88 71 PRO A CA 1
ATOM 569 C C . PRO A 1 71 ? -0.234 -8.094 -6.815 1.00 63.88 71 PRO A C 1
ATOM 571 O O . PRO A 1 71 ? -1.014 -7.466 -6.101 1.00 63.88 71 PRO A O 1
ATOM 574 N N . LEU A 1 72 ? 0.844 -7.554 -7.386 1.00 57.44 72 LEU A N 1
ATOM 575 C CA . LEU A 1 72 ? 1.092 -6.124 -7.586 1.00 57.44 72 LEU A CA 1
ATOM 576 C C . LEU A 1 72 ? 1.119 -5.828 -9.087 1.00 57.44 72 LEU A C 1
ATOM 578 O O . LEU A 1 72 ? 1.357 -6.786 -9.860 1.00 57.44 72 LEU A O 1
#